Protein AF-A0A914ZCA1-F1 (afdb_monomer)

Radius of gyration: 17.58 Å; Cα contacts (8 Å, |Δi|>4): 250; chains: 1; bounding box: 41×38×50 Å

Secondary structure (DSSP, 8-state):
--HHHHHHHHHHHHHHT--EEEE-SSPTTSTTS-HHHHHHHHHHHHHTTTTEEEEEE-SS-S-EEEEEEETTSTT-EEEEEEEEPPPSS-TTT---EEEEEEE--SSTT----EEEEEEEE--HHHHHHHT----EEEEEGGG-

Structure (mmCIF, N/CA/C/O backbone):
data_AF-A0A914ZCA1-F1
#
_entry.id   AF-A0A914ZCA1-F1
#
loop_
_atom_site.group_PDB
_atom_site.id
_atom_site.type_symbol
_atom_site.label_atom_id
_atom_site.label_alt_id
_atom_site.label_comp_id
_atom_site.label_asym_id
_atom_site.label_entity_id
_atom_site.label_seq_id
_atom_site.pdbx_PDB_ins_code
_atom_site.Cartn_x
_atom_site.Cartn_y
_atom_site.Cartn_z
_atom_site.occupancy
_atom_site.B_iso_or_equiv
_atom_site.auth_seq_id
_atom_site.auth_comp_id
_atom_site.auth_asym_id
_atom_site.auth_atom_id
_atom_site.pdbx_PDB_model_num
ATOM 1 N N . MET A 1 1 ? -14.929 7.131 -4.499 1.00 56.94 1 MET A N 1
ATOM 2 C CA . MET A 1 1 ? -15.123 6.555 -3.153 1.00 56.94 1 MET A CA 1
ATOM 3 C C . MET A 1 1 ? -15.330 7.698 -2.174 1.00 56.94 1 MET A C 1
ATOM 5 O O . MET A 1 1 ? -14.508 8.604 -2.165 1.00 56.94 1 MET A O 1
ATOM 9 N N . THR A 1 2 ? -16.429 7.723 -1.420 1.00 86.75 2 THR A N 1
ATOM 10 C CA . THR A 1 2 ? -16.622 8.724 -0.356 1.00 86.75 2 THR A CA 1
ATOM 11 C C . THR A 1 2 ? -16.046 8.184 0.955 1.00 86.75 2 THR A C 1
ATOM 13 O O . THR A 1 2 ? -16.101 6.979 1.198 1.00 86.75 2 THR A O 1
ATOM 16 N N . LEU A 1 3 ? -15.494 9.055 1.808 1.00 93.69 3 LEU A N 1
ATOM 17 C CA . LEU A 1 3 ? -14.976 8.640 3.123 1.00 93.69 3 LEU A CA 1
ATOM 18 C C . LEU A 1 3 ? -16.078 8.092 4.043 1.00 93.69 3 LEU A C 1
ATOM 20 O O . LEU A 1 3 ? -15.795 7.248 4.882 1.00 93.69 3 LEU A O 1
ATOM 24 N N . ASP A 1 4 ? -17.331 8.515 3.848 1.00 96.56 4 ASP A N 1
ATOM 25 C CA . ASP A 1 4 ? -18.490 7.968 4.566 1.00 96.56 4 ASP A CA 1
ATOM 26 C C . ASP A 1 4 ? -18.705 6.477 4.269 1.00 96.56 4 ASP A C 1
ATOM 28 O O . ASP A 1 4 ? -18.905 5.684 5.186 1.00 96.56 4 ASP A O 1
ATOM 32 N N . TRP A 1 5 ? -18.607 6.076 2.996 1.00 97.19 5 TRP A N 1
ATOM 33 C CA . TRP A 1 5 ? -18.695 4.664 2.631 1.00 97.19 5 TRP A CA 1
ATOM 34 C C . TRP A 1 5 ? -17.538 3.867 3.240 1.00 97.19 5 TRP A C 1
ATOM 36 O O . TRP A 1 5 ? -17.778 2.856 3.891 1.00 97.19 5 TRP A O 1
ATOM 46 N N . LEU A 1 6 ? -16.300 4.361 3.116 1.00 97.88 6 LEU A N 1
ATOM 47 C CA . LEU A 1 6 ? -15.130 3.682 3.682 1.00 97.88 6 LEU A CA 1
ATOM 48 C C . LEU A 1 6 ? -15.257 3.515 5.204 1.00 97.88 6 LEU A C 1
ATOM 50 O O . LEU A 1 6 ? -14.954 2.452 5.734 1.00 97.88 6 LEU A O 1
ATOM 54 N N . ALA A 1 7 ? -15.748 4.536 5.909 1.00 98.25 7 ALA A N 1
ATOM 55 C CA . ALA A 1 7 ? -15.975 4.461 7.347 1.00 98.25 7 ALA A CA 1
ATOM 56 C C . ALA A 1 7 ? -16.999 3.383 7.727 1.00 98.25 7 ALA A C 1
ATOM 58 O O . ALA A 1 7 ? -16.812 2.699 8.733 1.00 98.25 7 ALA A O 1
ATOM 59 N N . LYS A 1 8 ? -18.057 3.211 6.926 1.00 98.44 8 LYS A N 1
ATOM 60 C CA . LYS A 1 8 ? -19.064 2.160 7.133 1.00 98.44 8 LYS A CA 1
ATOM 61 C C . LYS A 1 8 ? -18.475 0.768 6.924 1.00 98.44 8 LYS A C 1
ATOM 63 O O . LYS A 1 8 ? -18.637 -0.074 7.798 1.00 98.44 8 LYS A O 1
ATOM 68 N N . GLU A 1 9 ? -17.726 0.557 5.844 1.00 98.56 9 GLU A N 1
ATOM 69 C CA . GLU A 1 9 ? -17.072 -0.733 5.582 1.00 98.56 9 GLU A CA 1
ATOM 70 C C . GLU A 1 9 ? -16.057 -1.098 6.672 1.00 98.56 9 GLU A C 1
ATOM 72 O O . GLU A 1 9 ? -16.044 -2.227 7.162 1.00 98.56 9 GLU A O 1
ATOM 77 N N . LEU A 1 10 ? -15.233 -0.137 7.108 1.00 98.56 10 LEU A N 1
ATOM 78 C CA . LEU A 1 10 ? -14.266 -0.351 8.189 1.00 98.56 10 LEU A CA 1
ATOM 79 C C . LEU A 1 10 ? -14.957 -0.672 9.516 1.00 98.56 10 LEU A C 1
ATOM 81 O O . LEU A 1 10 ? -14.503 -1.542 10.258 1.00 98.56 10 LEU A O 1
ATOM 85 N N . TYR A 1 11 ? -16.069 -0.002 9.807 1.00 98.62 11 TYR A N 1
ATOM 86 C CA . TYR A 1 11 ? -16.857 -0.262 11.005 1.00 98.62 11 TYR A CA 1
ATOM 87 C C . TYR A 1 11 ? -17.525 -1.642 10.984 1.00 98.62 11 TYR A C 1
ATOM 89 O O . TYR A 1 11 ? -17.512 -2.354 11.991 1.00 98.62 11 TYR A O 1
ATOM 97 N N . ASP A 1 12 ? -18.075 -2.051 9.843 1.00 98.75 12 ASP A N 1
ATOM 98 C CA . ASP A 1 12 ? -18.671 -3.377 9.690 1.00 98.75 12 ASP A CA 1
ATOM 99 C C . ASP A 1 12 ? -17.608 -4.484 9.738 1.00 98.75 12 ASP A C 1
ATOM 101 O O . ASP A 1 12 ? -17.847 -5.530 10.345 1.00 98.75 12 ASP A O 1
ATOM 105 N N . SER A 1 13 ? -16.418 -4.230 9.187 1.00 98.69 13 SER A N 1
ATOM 106 C CA . SER A 1 13 ? -15.257 -5.128 9.280 1.00 98.69 13 SER A CA 1
ATOM 107 C C . SER A 1 13 ? -14.780 -5.277 10.730 1.00 98.69 13 SER A C 1
ATOM 109 O O . SER A 1 13 ? -14.593 -6.394 11.212 1.00 98.69 13 SER A O 1
ATOM 111 N N . GLU A 1 14 ? -14.668 -4.165 11.471 1.00 98.69 14 GLU A N 1
ATOM 112 C CA . GLU A 1 14 ? -14.311 -4.151 12.900 1.00 98.69 14 GLU A CA 1
ATOM 113 C C . GLU A 1 14 ? -15.278 -5.018 13.722 1.00 98.69 14 GLU A C 1
ATOM 115 O O . GLU A 1 14 ? -14.843 -5.844 14.525 1.00 98.69 14 GLU A O 1
ATOM 120 N N . LYS A 1 15 ? -16.590 -4.907 13.475 1.00 98.56 15 LYS A N 1
ATOM 121 C CA . LYS A 1 15 ? -17.612 -5.729 14.150 1.00 98.56 15 LYS A CA 1
ATOM 122 C C . LYS A 1 15 ? -17.484 -7.223 13.880 1.00 98.56 15 LYS A C 1
ATOM 124 O O . LYS A 1 15 ? -17.850 -8.026 14.736 1.00 98.56 15 LYS A O 1
ATOM 129 N N . LYS A 1 16 ? -17.020 -7.592 12.689 1.00 98.38 16 LYS A N 1
ATOM 130 C CA . LYS A 1 16 ? -16.823 -8.988 12.280 1.00 98.38 16 LYS A CA 1
ATOM 131 C C . LYS A 1 16 ? -15.447 -9.528 12.677 1.00 98.38 16 LYS A C 1
ATOM 133 O O . LYS A 1 16 ? -15.209 -10.722 12.521 1.00 98.38 16 LYS A O 1
ATOM 138 N N . GLY A 1 17 ? -14.555 -8.678 13.194 1.00 97.38 17 GLY A N 1
ATOM 139 C CA . GLY A 1 17 ? -13.163 -9.038 13.466 1.00 97.38 17 GLY A CA 1
ATOM 140 C C . GLY A 1 17 ? -12.336 -9.259 12.195 1.00 97.38 17 GLY A C 1
ATOM 141 O O . GLY A 1 17 ? -11.328 -9.963 12.237 1.00 97.38 17 GLY A O 1
ATOM 142 N N . GLU A 1 18 ? -12.769 -8.692 11.068 1.00 98.06 18 GLU A N 1
ATOM 143 C CA . GLU A 1 18 ? -12.076 -8.777 9.783 1.00 98.06 18 GLU A CA 1
ATOM 144 C C . GLU A 1 18 ? -10.855 -7.845 9.755 1.00 98.06 18 GLU A C 1
ATOM 146 O O . GLU A 1 18 ? -10.778 -6.846 10.476 1.00 98.06 18 GLU A O 1
ATOM 151 N N . LYS A 1 19 ? -9.889 -8.177 8.896 1.00 98.31 19 LYS A N 1
ATOM 152 C CA . 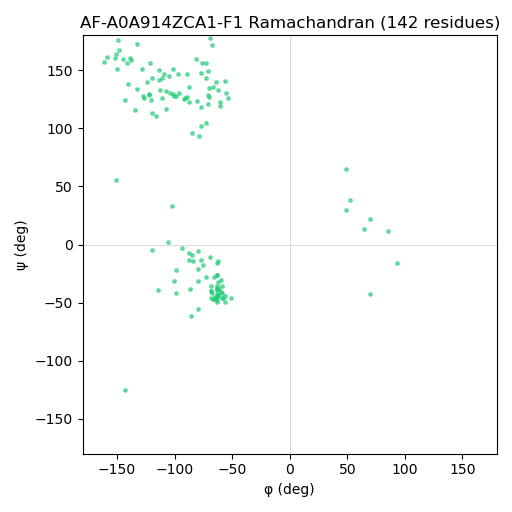LYS A 1 19 ? -8.751 -7.313 8.571 1.00 98.31 19 LYS A CA 1
ATOM 153 C C . LYS A 1 19 ? -8.946 -6.707 7.192 1.00 98.31 19 LYS A C 1
ATOM 155 O O . LYS A 1 19 ? -9.486 -7.358 6.301 1.00 98.31 19 LYS A O 1
ATOM 160 N N . VAL A 1 20 ? -8.495 -5.468 7.021 1.00 98.50 20 VAL A N 1
ATOM 161 C CA . VAL A 1 20 ? -8.721 -4.690 5.801 1.00 98.50 20 VAL A CA 1
ATOM 162 C C . VAL A 1 20 ? -7.400 -4.247 5.187 1.00 98.50 20 VAL A C 1
ATOM 164 O O . VAL A 1 20 ? -6.571 -3.615 5.842 1.00 98.50 20 VAL A O 1
ATOM 167 N N . HIS A 1 21 ? -7.242 -4.521 3.894 1.00 98.38 21 HIS A N 1
ATOM 168 C CA . HIS A 1 21 ? -6.258 -3.858 3.044 1.00 98.38 21 HIS A CA 1
ATOM 169 C C . HIS A 1 21 ? -6.922 -2.710 2.298 1.00 98.38 21 HIS A C 1
ATOM 171 O O . HIS A 1 21 ? -7.957 -2.901 1.661 1.00 98.38 21 HIS A O 1
ATOM 177 N N . ILE A 1 22 ? -6.312 -1.527 2.341 1.00 98.19 22 ILE A N 1
ATOM 178 C CA . ILE A 1 22 ? -6.746 -0.391 1.523 1.00 98.19 22 ILE A CA 1
ATOM 179 C C . ILE A 1 22 ? -5.823 -0.281 0.314 1.00 98.19 22 ILE A C 1
ATOM 181 O O . ILE A 1 22 ? -4.606 -0.212 0.465 1.00 98.19 22 ILE A O 1
ATOM 185 N N . ILE A 1 23 ? -6.405 -0.232 -0.882 1.00 97.88 23 ILE A N 1
ATOM 186 C CA . ILE A 1 23 ? -5.679 -0.022 -2.135 1.00 97.88 23 ILE A CA 1
ATOM 187 C C . ILE A 1 23 ? -6.232 1.241 -2.789 1.00 97.88 23 ILE A C 1
ATOM 189 O O . ILE A 1 23 ? -7.438 1.360 -3.009 1.00 97.88 23 ILE A O 1
ATOM 193 N N . SER A 1 24 ? -5.361 2.200 -3.085 1.00 95.50 24 SER A N 1
ATOM 194 C CA . SER A 1 24 ? -5.729 3.466 -3.724 1.00 95.50 24 SER A CA 1
ATOM 195 C C . SER A 1 24 ? -4.588 3.964 -4.610 1.00 95.50 24 SER A C 1
ATOM 197 O O . SER A 1 24 ? -3.485 3.440 -4.563 1.00 95.50 24 SER A O 1
ATOM 199 N N . HIS A 1 25 ? -4.834 4.957 -5.464 1.00 96.38 25 HIS A N 1
ATOM 200 C CA . HIS A 1 25 ? -3.801 5.464 -6.369 1.00 96.38 25 HIS A CA 1
ATOM 201 C C . HIS A 1 25 ? -2.925 6.531 -5.704 1.00 96.38 25 HIS A C 1
ATOM 203 O O . HIS A 1 25 ? -1.726 6.329 -5.547 1.00 96.38 25 HIS A O 1
ATOM 209 N N . ILE A 1 26 ? -3.528 7.653 -5.297 1.00 96.50 26 ILE A N 1
ATOM 210 C CA . ILE A 1 26 ? -2.823 8.805 -4.723 1.00 96.50 26 ILE A CA 1
ATOM 211 C C . ILE A 1 26 ? -2.692 8.604 -3.207 1.00 96.50 26 ILE A C 1
ATOM 213 O O . ILE A 1 26 ? -3.726 8.473 -2.541 1.00 96.50 26 ILE A O 1
ATOM 217 N N . PRO A 1 27 ? -1.474 8.603 -2.640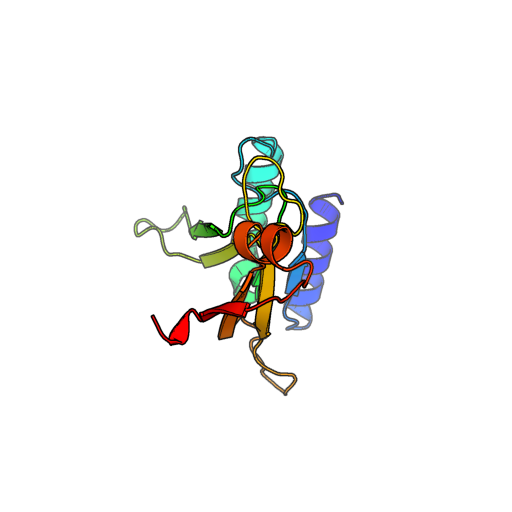 1.00 95.25 27 PRO A N 1
ATOM 218 C CA . PRO A 1 27 ? -1.297 8.487 -1.201 1.00 95.25 27 PRO A CA 1
ATOM 219 C C . PRO A 1 27 ? -1.758 9.760 -0.482 1.00 95.25 27 PRO A C 1
ATOM 221 O O . PRO A 1 27 ? -1.452 10.887 -0.889 1.00 95.25 27 PRO A O 1
ATOM 224 N N . SER A 1 28 ? -2.513 9.590 0.604 1.00 88.62 28 SER A N 1
ATOM 225 C CA . SER A 1 28 ? -2.837 10.684 1.527 1.00 88.62 28 SER A CA 1
ATOM 226 C C . SER A 1 28 ? -1.567 11.192 2.199 1.00 88.62 28 SER A C 1
ATOM 228 O O . SER A 1 28 ? -0.686 10.412 2.542 1.00 88.62 28 SER A O 1
ATOM 230 N N . GLY A 1 29 ? -1.463 12.508 2.356 1.00 86.94 29 GLY A N 1
ATOM 231 C CA . GLY A 1 29 ? -0.232 13.190 2.757 1.00 86.94 29 GLY A CA 1
ATOM 232 C C . GLY A 1 29 ? 0.613 13.685 1.581 1.00 86.94 29 GLY A C 1
ATOM 233 O O . GLY A 1 29 ? 1.443 14.567 1.780 1.00 86.94 29 GLY A O 1
ATOM 234 N N . SER A 1 30 ? 0.370 13.207 0.352 1.00 91.06 30 SER A N 1
ATOM 235 C CA . SER A 1 30 ? 1.005 13.790 -0.836 1.00 91.06 30 SER A CA 1
ATOM 236 C C . SER A 1 30 ? 0.418 15.159 -1.186 1.00 91.06 30 SER A C 1
ATOM 238 O O . SER A 1 30 ? -0.742 15.461 -0.892 1.00 91.06 30 SER A O 1
ATOM 240 N N . SER A 1 31 ? 1.201 15.974 -1.897 1.00 90.44 31 SER A N 1
ATOM 241 C CA . SER A 1 31 ? 0.770 17.276 -2.426 1.00 90.44 31 SER A CA 1
ATOM 242 C C . SER A 1 31 ? -0.371 17.183 -3.449 1.00 90.44 31 SER A C 1
ATOM 244 O O . SER A 1 31 ? -1.032 18.184 -3.721 1.00 90.44 31 SER A O 1
ATOM 246 N N . TYR A 1 32 ? -0.631 15.989 -3.989 1.00 90.12 32 TYR A N 1
ATOM 247 C CA . TYR A 1 32 ? -1.721 15.704 -4.924 1.00 90.12 32 TYR A CA 1
ATOM 248 C C . TYR A 1 32 ? -3.055 15.405 -4.227 1.00 90.12 32 TYR A C 1
ATOM 250 O O . TYR A 1 32 ? -4.094 15.319 -4.884 1.00 90.12 32 TYR A O 1
ATOM 258 N N . CYS A 1 33 ? -3.051 15.246 -2.902 1.00 92.19 33 CYS A N 1
ATOM 259 C CA . CYS A 1 33 ? -4.253 15.024 -2.114 1.00 92.19 33 CYS A CA 1
ATOM 260 C C . CYS A 1 33 ? -4.718 16.335 -1.472 1.00 92.19 33 CYS A C 1
ATOM 262 O O . CYS A 1 33 ? -3.962 17.016 -0.779 1.00 92.19 33 CYS A O 1
ATOM 264 N N . ILE A 1 34 ? -5.990 16.695 -1.667 1.00 94.31 34 ILE A N 1
ATOM 265 C CA . ILE A 1 34 ? -6.543 17.892 -1.028 1.00 94.31 34 ILE A CA 1
ATOM 266 C C . ILE A 1 34 ? -6.491 17.740 0.497 1.00 94.31 34 ILE A C 1
ATOM 268 O O . ILE A 1 34 ? -6.909 16.717 1.045 1.00 94.31 34 ILE A O 1
ATOM 272 N N . LYS A 1 35 ? -6.020 18.782 1.194 1.00 93.31 35 LYS A N 1
ATOM 273 C CA . LYS A 1 35 ? -5.766 18.734 2.644 1.00 93.31 35 LYS A CA 1
ATOM 274 C C . LYS A 1 35 ? -6.966 18.216 3.439 1.00 93.31 35 LYS A C 1
ATOM 276 O O . LYS A 1 35 ? -6.811 17.332 4.269 1.00 93.31 35 LYS A O 1
ATOM 281 N N . ALA A 1 36 ? -8.167 18.710 3.135 1.00 94.44 36 ALA A N 1
ATOM 282 C CA . ALA A 1 36 ? -9.383 18.290 3.824 1.00 94.44 36 ALA A CA 1
ATOM 283 C C . ALA A 1 36 ? -9.643 16.779 3.694 1.00 94.44 36 ALA A C 1
ATOM 285 O O . ALA A 1 36 ? -10.025 16.140 4.670 1.00 94.44 36 ALA A O 1
ATOM 286 N N . PHE A 1 37 ? -9.415 16.188 2.518 1.00 94.88 37 PHE A N 1
ATOM 287 C CA . PHE A 1 37 ? -9.550 14.742 2.347 1.00 94.88 37 PHE A CA 1
ATOM 288 C C . PHE A 1 37 ? -8.456 14.003 3.116 1.00 94.88 37 PHE A C 1
ATOM 290 O O . PHE A 1 37 ? -8.759 13.057 3.837 1.00 94.88 37 PHE A O 1
ATOM 297 N N . SER A 1 38 ? -7.208 14.465 2.997 1.00 95.25 38 SER A N 1
ATOM 298 C CA . SER A 1 38 ? -6.059 13.865 3.674 1.00 95.25 38 SER A CA 1
ATOM 299 C C . SER A 1 38 ? -6.232 13.839 5.194 1.00 95.25 38 SER A C 1
ATOM 301 O O . SER A 1 38 ? -6.032 12.793 5.801 1.00 95.25 38 SER A O 1
ATOM 303 N N . ASP A 1 39 ? -6.669 14.945 5.802 1.00 94.69 39 ASP A N 1
ATOM 304 C CA . ASP A 1 39 ? -6.896 15.040 7.248 1.00 94.69 39 ASP A CA 1
ATOM 305 C C . ASP A 1 39 ? -7.998 14.065 7.703 1.00 94.69 39 ASP A C 1
ATOM 307 O O . ASP A 1 39 ? -7.838 13.348 8.690 1.00 94.69 39 ASP A O 1
ATOM 311 N N . ASN A 1 40 ? -9.119 13.999 6.975 1.00 95.25 40 ASN A N 1
ATOM 312 C CA . ASN A 1 40 ? -10.224 13.102 7.329 1.00 95.25 40 ASN A CA 1
ATOM 313 C C . ASN A 1 40 ? -9.850 11.626 7.138 1.00 95.25 40 ASN A C 1
ATOM 315 O O . ASN A 1 40 ? -10.187 10.796 7.981 1.00 95.25 40 ASN A O 1
ATOM 319 N N . TYR A 1 41 ? -9.130 11.295 6.063 1.00 96.62 41 TYR A N 1
ATOM 320 C CA . TYR A 1 41 ? -8.615 9.947 5.841 1.00 96.62 41 TYR A CA 1
ATOM 321 C C . TYR A 1 41 ? -7.617 9.546 6.938 1.00 96.62 41 TYR A C 1
ATOM 323 O O . TYR A 1 41 ? -7.720 8.452 7.480 1.00 96.62 41 TYR A O 1
ATOM 331 N N . TYR A 1 42 ? -6.717 10.448 7.339 1.00 95.88 42 TYR A N 1
ATOM 332 C CA . TYR A 1 42 ? -5.756 10.220 8.422 1.00 95.88 42 TYR A CA 1
ATOM 333 C C . TYR A 1 42 ? -6.444 9.903 9.758 1.00 95.88 42 TYR A C 1
ATOM 335 O O . TYR A 1 42 ? -6.097 8.930 10.427 1.00 95.88 42 TYR A O 1
ATOM 343 N N . GLN A 1 43 ? -7.472 10.675 10.126 1.00 95.25 43 GLN A N 1
ATOM 344 C CA . GLN A 1 43 ? -8.267 10.405 11.330 1.00 95.25 43 GLN A CA 1
ATOM 345 C C . GLN A 1 43 ? -9.009 9.066 11.245 1.00 95.25 43 GLN A C 1
ATOM 347 O O . GLN A 1 43 ? -9.099 8.345 12.239 1.00 95.25 43 GLN A O 1
ATOM 352 N N . LEU A 1 44 ? -9.526 8.722 10.062 1.00 96.31 44 LEU A N 1
ATOM 353 C CA . LEU A 1 44 ? -10.230 7.464 9.835 1.00 96.31 44 LEU A CA 1
ATOM 354 C C . LEU A 1 44 ? -9.293 6.259 9.979 1.00 96.31 44 LEU A C 1
ATOM 356 O O . LEU A 1 44 ? -9.626 5.317 10.694 1.00 96.31 44 LEU A O 1
ATOM 360 N N . VAL A 1 45 ? -8.113 6.320 9.357 1.00 97.06 45 VAL A N 1
ATOM 361 C CA . VAL A 1 45 ? -7.070 5.292 9.475 1.00 97.06 45 VAL A CA 1
ATOM 362 C C . VAL A 1 45 ? -6.690 5.084 10.939 1.00 97.06 45 VAL A C 1
ATOM 364 O O . VAL A 1 45 ? -6.759 3.963 11.430 1.00 97.06 45 VAL A O 1
ATOM 367 N N . ASN A 1 46 ? -6.406 6.165 11.669 1.00 96.00 46 ASN A N 1
ATOM 368 C CA . ASN A 1 46 ? -6.063 6.082 13.090 1.00 96.00 46 ASN A CA 1
ATOM 369 C C . ASN A 1 46 ? -7.203 5.534 13.963 1.00 96.00 46 ASN A C 1
ATOM 371 O O . ASN A 1 46 ? -6.950 4.799 14.914 1.00 96.00 46 ASN A O 1
ATOM 375 N N . ARG A 1 47 ? -8.471 5.849 13.659 1.00 96.56 47 ARG A N 1
ATOM 376 C CA . ARG A 1 47 ? -9.617 5.271 14.386 1.00 96.56 47 ARG A CA 1
ATOM 377 C C . ARG A 1 47 ? -9.689 3.756 14.204 1.00 96.56 47 ARG A C 1
ATOM 379 O O . ARG A 1 47 ? -10.079 3.064 15.142 1.00 96.56 47 ARG A O 1
ATOM 386 N N . PHE A 1 48 ? -9.364 3.254 13.021 1.00 97.88 48 PHE A N 1
ATOM 387 C CA . PHE A 1 48 ? -9.480 1.841 12.670 1.00 97.88 48 PHE A CA 1
ATOM 388 C C . PHE A 1 48 ? -8.131 1.118 12.697 1.00 97.88 48 PHE A C 1
ATOM 390 O O . PHE A 1 48 ? -7.928 0.168 11.939 1.00 97.88 48 PHE A O 1
ATOM 397 N N . GLU A 1 49 ? -7.231 1.524 13.604 1.00 97.06 49 GLU A N 1
ATOM 398 C CA . GLU A 1 49 ? -5.845 1.057 13.562 1.00 97.06 49 GLU A CA 1
ATOM 399 C C . GLU A 1 49 ? -5.660 -0.451 13.758 1.00 97.06 49 GLU A C 1
ATOM 401 O O . GLU A 1 49 ? -4.736 -1.065 13.235 1.00 97.06 49 GLU A O 1
ATOM 406 N N . ASN A 1 50 ? -6.604 -1.076 14.460 1.00 97.38 50 ASN A N 1
ATOM 407 C CA . ASN A 1 50 ? -6.610 -2.517 14.687 1.00 97.38 50 ASN A CA 1
ATOM 408 C C . ASN A 1 50 ? -7.310 -3.307 13.569 1.00 97.38 50 ASN A C 1
ATOM 410 O O . ASN A 1 50 ? -7.196 -4.534 13.528 1.00 97.38 50 ASN A O 1
ATOM 414 N N . THR A 1 51 ? -8.048 -2.634 12.687 1.00 98.56 51 THR A N 1
ATOM 415 C CA . THR A 1 51 ? -8.835 -3.249 11.607 1.00 98.56 51 THR A CA 1
ATOM 416 C C . THR A 1 51 ? -8.080 -3.185 10.284 1.00 98.56 51 THR A C 1
ATOM 418 O O . THR A 1 51 ? -8.047 -4.164 9.542 1.00 98.56 51 THR A O 1
ATOM 421 N N . ILE A 1 52 ? -7.426 -2.060 9.991 1.00 98.56 52 ILE A N 1
ATOM 422 C CA . ILE A 1 52 ? -6.607 -1.897 8.786 1.00 98.56 52 ILE A CA 1
ATOM 423 C C . ILE A 1 52 ? -5.273 -2.618 9.001 1.00 98.56 52 ILE A C 1
ATOM 425 O O . ILE A 1 52 ? -4.514 -2.264 9.893 1.00 98.56 52 ILE A O 1
ATOM 429 N N . SER A 1 53 ? -4.955 -3.623 8.190 1.00 97.81 53 SER A N 1
ATOM 430 C CA . SER A 1 53 ? -3.698 -4.376 8.319 1.00 97.81 53 SER A CA 1
ATOM 431 C C . SER A 1 53 ? -2.608 -3.919 7.348 1.00 97.81 53 SER A C 1
ATOM 433 O O . SER A 1 53 ? -1.428 -4.132 7.623 1.00 97.81 53 SER A O 1
ATOM 435 N N . ALA A 1 54 ? -2.972 -3.274 6.236 1.00 96.88 54 ALA A N 1
ATOM 436 C CA . ALA A 1 54 ? -2.025 -2.684 5.290 1.00 96.88 54 ALA A CA 1
ATOM 437 C C . ALA A 1 54 ? -2.689 -1.633 4.388 1.00 96.88 54 ALA A C 1
ATOM 439 O O . ALA A 1 54 ? -3.903 -1.657 4.162 1.00 96.88 54 ALA A O 1
ATOM 440 N N . GLN A 1 55 ? -1.877 -0.727 3.843 1.00 98.06 55 GLN A N 1
ATOM 441 C CA . GLN A 1 55 ? -2.305 0.252 2.845 1.00 98.06 55 GLN A CA 1
ATOM 442 C C . GLN A 1 55 ? -1.306 0.287 1.683 1.00 98.06 55 GLN A C 1
ATOM 444 O O . GLN A 1 55 ? -0.099 0.354 1.920 1.00 98.06 55 GLN A O 1
ATOM 449 N N . PHE A 1 56 ? -1.813 0.276 0.450 1.00 98.38 56 PHE A N 1
ATOM 450 C CA . PHE A 1 56 ? -1.020 0.216 -0.777 1.00 98.38 56 PHE A CA 1
ATOM 451 C C . PHE A 1 56 ? -1.416 1.335 -1.738 1.00 98.38 56 PHE A C 1
ATOM 453 O O . PHE A 1 56 ? -2.593 1.503 -2.075 1.00 98.38 56 PHE A O 1
ATOM 460 N N . PHE A 1 57 ? -0.413 2.081 -2.187 1.00 98.06 57 PHE A N 1
ATOM 461 C CA . PHE A 1 57 ? -0.544 3.237 -3.059 1.00 98.06 57 PHE A CA 1
ATOM 462 C C . PHE A 1 57 ? 0.443 3.185 -4.229 1.00 98.06 57 PHE A C 1
ATOM 464 O O . PHE A 1 57 ? 1.325 2.328 -4.293 1.00 98.06 57 PHE A O 1
ATOM 471 N N . GLY A 1 58 ? 0.288 4.126 -5.160 1.00 96.69 58 GLY A N 1
ATOM 472 C CA . GLY A 1 58 ? 1.235 4.377 -6.242 1.00 96.69 58 GLY A CA 1
ATOM 473 C C . GLY A 1 58 ? 1.320 5.874 -6.516 1.00 96.69 58 GLY A C 1
ATOM 474 O O . GLY A 1 58 ? 1.533 6.662 -5.599 1.00 96.69 58 GLY A O 1
ATOM 475 N N . HIS A 1 59 ? 1.099 6.268 -7.773 1.00 97.25 59 HIS A N 1
ATOM 476 C CA . HIS A 1 59 ? 1.053 7.659 -8.251 1.00 97.25 59 HIS A CA 1
ATOM 477 C C . HIS A 1 59 ? 2.391 8.411 -8.250 1.00 97.25 59 HIS A C 1
ATOM 479 O O . HIS A 1 59 ? 2.682 9.095 -9.225 1.00 97.25 59 HIS A O 1
ATOM 485 N N . THR A 1 60 ? 3.215 8.277 -7.212 1.00 95.81 60 THR A N 1
ATOM 486 C CA . THR A 1 60 ? 4.468 9.042 -7.095 1.00 95.81 60 THR A CA 1
ATOM 487 C C . THR A 1 60 ? 5.574 8.520 -8.007 1.00 95.81 60 THR A C 1
ATOM 489 O O . THR A 1 60 ? 6.508 9.261 -8.292 1.00 95.81 60 THR A O 1
ATOM 492 N N . HIS A 1 61 ? 5.429 7.283 -8.504 1.00 96.94 61 HIS A N 1
ATOM 493 C CA . HIS A 1 61 ? 6.405 6.566 -9.339 1.00 96.94 61 HIS A CA 1
ATOM 494 C C . HIS A 1 61 ? 7.728 6.266 -8.618 1.00 96.94 61 HIS A C 1
ATOM 496 O O . HIS A 1 61 ? 8.704 5.863 -9.246 1.00 96.94 61 HIS A O 1
ATOM 502 N N . VAL A 1 62 ? 7.751 6.423 -7.296 1.00 94.69 62 VAL A N 1
ATOM 503 C CA . VAL A 1 62 ? 8.926 6.231 -6.449 1.00 94.69 62 VAL A CA 1
ATOM 504 C C . VAL A 1 62 ? 8.624 5.135 -5.435 1.00 94.69 62 VAL A C 1
ATOM 506 O O . VAL A 1 62 ? 7.496 5.015 -4.961 1.00 94.69 62 VAL A O 1
ATOM 509 N N . ASP A 1 63 ? 9.634 4.324 -5.123 1.00 95.81 63 ASP A N 1
ATOM 510 C CA . ASP A 1 63 ? 9.563 3.356 -4.032 1.00 95.81 63 ASP A CA 1
ATOM 511 C C . ASP A 1 63 ? 9.731 4.092 -2.693 1.00 95.81 63 ASP A C 1
ATOM 513 O O . ASP A 1 63 ? 10.829 4.520 -2.332 1.00 95.81 63 ASP A O 1
ATOM 517 N N . GLU A 1 64 ? 8.621 4.314 -1.993 1.00 95.31 64 GLU A N 1
ATOM 518 C CA . GLU A 1 64 ? 8.585 5.053 -0.731 1.00 95.31 64 GLU A CA 1
ATOM 519 C C . GLU A 1 64 ? 7.467 4.542 0.189 1.00 95.31 64 GLU A C 1
ATOM 521 O O . GLU A 1 64 ? 6.667 3.668 -0.153 1.00 95.31 64 GLU A O 1
ATOM 526 N N . PHE A 1 65 ? 7.398 5.082 1.401 1.00 95.69 65 PHE A N 1
ATOM 527 C CA . PHE A 1 65 ? 6.328 4.765 2.336 1.00 95.69 65 PHE A CA 1
ATOM 528 C C . PHE A 1 65 ? 6.045 5.944 3.258 1.00 95.69 65 PHE A C 1
ATOM 530 O O . PHE A 1 65 ? 6.942 6.716 3.597 1.00 95.69 65 PHE A O 1
ATOM 537 N N . TYR A 1 66 ? 4.799 6.052 3.714 1.00 95.50 66 TYR A N 1
ATOM 538 C CA . TYR A 1 66 ? 4.378 7.048 4.699 1.00 95.50 66 TYR A CA 1
ATOM 539 C C . TYR A 1 66 ? 4.029 6.376 6.025 1.00 95.50 66 TYR A C 1
ATOM 541 O O . TYR A 1 66 ? 3.459 5.283 6.052 1.00 95.50 66 TYR A O 1
ATOM 549 N N . ILE A 1 67 ? 4.359 7.044 7.130 1.00 94.56 67 ILE A N 1
ATOM 550 C CA . ILE A 1 67 ? 4.041 6.592 8.486 1.00 94.56 67 ILE A CA 1
ATOM 551 C C . ILE A 1 67 ? 2.924 7.471 9.051 1.00 94.56 67 ILE A C 1
ATOM 553 O O . ILE A 1 67 ? 2.989 8.697 8.971 1.00 94.56 67 ILE A O 1
ATOM 557 N N . TYR A 1 68 ? 1.910 6.830 9.625 1.00 95.19 68 TYR A N 1
ATOM 558 C CA . TYR A 1 68 ? 0.815 7.471 10.350 1.00 95.19 68 TYR A CA 1
ATOM 559 C C . TYR A 1 68 ? 1.113 7.426 11.840 1.00 95.19 68 TYR A C 1
ATOM 561 O O . TYR A 1 68 ? 1.699 6.455 12.324 1.00 95.19 68 TYR A O 1
ATOM 569 N N . PHE A 1 69 ? 0.684 8.456 12.561 1.00 95.06 69 PHE A N 1
ATOM 570 C CA . PHE A 1 69 ? 0.913 8.595 13.990 1.00 95.06 69 PHE A CA 1
ATOM 571 C C . PHE A 1 69 ? -0.388 8.878 14.743 1.00 95.06 69 PHE A C 1
ATOM 573 O O . PHE A 1 69 ? -1.323 9.495 14.230 1.00 95.06 69 PHE A O 1
ATOM 580 N N . ASP A 1 70 ? -0.433 8.444 15.997 1.00 92.06 70 ASP A N 1
ATOM 581 C CA . ASP A 1 70 ? -1.463 8.842 16.948 1.00 92.06 70 ASP A CA 1
ATOM 582 C C . ASP A 1 70 ? -1.140 10.240 17.492 1.00 92.06 70 ASP A C 1
ATOM 584 O O . ASP A 1 70 ? -0.406 10.396 18.469 1.00 92.06 70 ASP A O 1
ATOM 588 N N . ASP A 1 71 ? -1.699 11.264 16.848 1.00 77.12 71 ASP A N 1
ATOM 589 C CA . ASP A 1 71 ? -1.462 12.672 17.196 1.00 77.12 71 ASP A CA 1
ATOM 590 C C . ASP A 1 71 ? -2.080 13.083 18.544 1.00 77.12 71 ASP A C 1
ATOM 592 O O . ASP A 1 71 ? -1.804 14.172 19.049 1.00 77.12 71 ASP A O 1
ATOM 596 N N . LYS A 1 72 ? -2.932 12.239 19.146 1.00 79.81 72 LYS A N 1
ATOM 597 C CA . LYS A 1 72 ? -3.475 12.476 20.495 1.00 79.81 72 LYS A CA 1
ATOM 598 C C . LYS A 1 72 ? -2.521 11.993 21.581 1.00 79.81 72 LYS A C 1
ATOM 600 O O . LYS A 1 72 ? -2.701 12.336 22.750 1.00 79.81 72 LYS A O 1
ATOM 605 N N . ASN A 1 73 ? -1.520 11.198 21.210 1.00 75.69 73 ASN A N 1
ATOM 606 C CA . ASN A 1 73 ? -0.509 10.698 22.116 1.00 75.69 73 ASN A CA 1
ATOM 607 C C . ASN A 1 73 ? 0.702 11.651 22.134 1.00 75.69 73 ASN A C 1
ATOM 609 O O . ASN A 1 73 ? 1.294 11.893 21.083 1.00 75.69 73 ASN A O 1
ATOM 613 N N . PRO A 1 74 ? 1.137 12.147 23.309 1.00 74.69 74 PRO A N 1
ATOM 614 C CA . PRO A 1 74 ? 2.285 13.055 23.414 1.00 74.69 74 PRO A CA 1
ATOM 615 C C . PRO A 1 74 ? 3.613 12.445 22.937 1.00 74.69 74 PRO A C 1
ATOM 617 O O . PRO A 1 74 ? 4.586 13.168 22.753 1.00 74.69 74 PRO A O 1
ATOM 620 N N . VAL A 1 75 ? 3.670 11.124 22.756 1.00 79.88 75 VAL A N 1
ATOM 621 C CA . VAL A 1 75 ? 4.860 10.390 22.307 1.00 79.88 75 VAL A CA 1
ATOM 622 C C . VAL A 1 75 ? 4.873 10.185 20.782 1.00 79.88 75 VAL A C 1
ATOM 624 O O . VAL A 1 75 ? 5.843 9.644 20.267 1.00 79.88 75 VAL A O 1
ATOM 627 N N . HIS A 1 76 ? 3.834 10.614 20.045 1.00 83.94 76 HIS A N 1
ATOM 628 C CA . HIS A 1 76 ? 3.694 10.393 18.595 1.00 83.94 76 HIS A CA 1
ATOM 629 C C . HIS A 1 76 ? 3.946 8.926 18.215 1.00 83.94 76 HIS A C 1
ATOM 631 O O . HIS A 1 76 ? 4.920 8.573 17.551 1.00 83.94 76 HIS A O 1
ATOM 637 N N . ARG A 1 77 ? 3.072 8.036 18.693 1.00 93.75 77 ARG A N 1
ATOM 638 C CA . ARG A 1 77 ? 3.187 6.593 18.447 1.00 93.75 77 ARG A CA 1
ATOM 639 C C . ARG A 1 77 ? 2.854 6.282 16.979 1.00 93.75 77 ARG A C 1
ATOM 641 O O . ARG A 1 77 ? 1.777 6.688 16.545 1.00 93.75 77 ARG A O 1
ATOM 648 N N . PRO A 1 78 ? 3.695 5.540 16.236 1.00 94.44 78 PRO A N 1
ATOM 649 C CA . PRO A 1 78 ? 3.348 5.097 14.890 1.00 94.44 78 PRO A CA 1
ATOM 650 C C . PRO A 1 78 ? 2.188 4.090 14.935 1.00 94.44 78 PRO A C 1
ATOM 652 O O . PRO A 1 78 ? 2.174 3.188 15.777 1.00 94.44 78 PRO A O 1
ATOM 655 N N . THR A 1 79 ? 1.219 4.250 14.038 1.00 95.44 79 THR A N 1
ATOM 656 C CA . THR A 1 79 ? -0.011 3.438 13.964 1.00 95.44 79 THR A CA 1
ATOM 657 C C . THR A 1 79 ? -0.076 2.616 12.681 1.00 95.44 79 THR A C 1
ATOM 659 O O . THR A 1 79 ? -0.456 1.450 12.722 1.00 95.44 79 THR A O 1
ATOM 662 N N . HIS A 1 80 ? 0.359 3.179 11.548 1.00 95.38 80 HIS A N 1
ATOM 663 C CA . HIS A 1 80 ? 0.375 2.486 10.258 1.00 95.38 80 HIS A CA 1
ATOM 664 C C . HIS A 1 80 ? 1.547 2.861 9.370 1.00 95.38 80 HIS A C 1
ATOM 666 O O . HIS A 1 80 ? 2.105 3.954 9.451 1.00 95.38 80 HIS A O 1
ATOM 672 N N . THR A 1 81 ? 1.805 1.967 8.420 1.00 94.94 81 THR A N 1
ATOM 673 C CA . THR A 1 81 ? 2.609 2.217 7.230 1.00 94.94 81 THR A CA 1
ATOM 674 C C . THR A 1 81 ? 1.715 2.156 5.992 1.00 94.94 81 THR A C 1
ATOM 676 O O . THR A 1 81 ? 0.912 1.234 5.840 1.00 94.94 81 THR A O 1
ATOM 679 N N . ALA A 1 82 ? 1.856 3.143 5.112 1.00 96.62 82 ALA A N 1
ATOM 680 C CA . ALA A 1 82 ? 1.305 3.140 3.766 1.00 96.62 82 ALA A CA 1
ATOM 681 C C . ALA A 1 82 ? 2.441 2.951 2.772 1.00 96.62 82 ALA A C 1
ATOM 683 O O . ALA A 1 82 ? 3.325 3.800 2.688 1.00 96.62 82 ALA A O 1
ATOM 684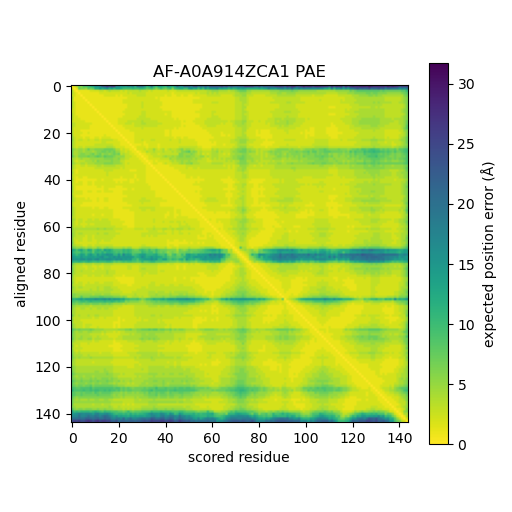 N N . PHE A 1 83 ? 2.417 1.845 2.038 1.00 97.50 83 PHE A N 1
ATOM 685 C CA . PHE A 1 83 ? 3.446 1.537 1.059 1.00 97.50 83 PHE A CA 1
ATOM 686 C C . PHE A 1 83 ? 3.099 2.167 -0.285 1.00 97.50 83 PHE A C 1
ATOM 688 O O . PHE A 1 83 ? 1.954 2.073 -0.730 1.00 97.50 83 PHE A O 1
ATOM 695 N N . VAL A 1 84 ? 4.081 2.782 -0.935 1.00 97.69 84 VAL A N 1
ATOM 696 C CA . VAL A 1 84 ? 3.945 3.374 -2.263 1.00 97.69 84 VAL A CA 1
ATOM 697 C C . VAL A 1 84 ? 4.863 2.608 -3.207 1.00 97.69 84 VAL A C 1
ATOM 699 O O . VAL A 1 84 ? 6.083 2.631 -3.068 1.00 97.69 84 VAL A O 1
ATOM 702 N N . ALA A 1 85 ? 4.266 1.851 -4.126 1.00 97.81 85 ALA A N 1
ATOM 703 C CA . ALA A 1 85 ? 5.027 1.035 -5.062 1.00 97.81 85 ALA A CA 1
ATOM 704 C C . ALA A 1 85 ? 5.626 1.895 -6.195 1.00 97.81 85 ALA A C 1
ATOM 706 O O . ALA A 1 85 ? 4.977 2.852 -6.641 1.00 97.81 85 ALA A O 1
ATOM 707 N N . PRO A 1 86 ? 6.814 1.525 -6.718 1.00 97.50 86 PRO A N 1
ATOM 708 C CA . PRO A 1 86 ? 7.387 2.179 -7.889 1.00 97.50 86 PRO A CA 1
ATOM 709 C C . PRO A 1 86 ? 6.551 1.896 -9.145 1.00 97.50 86 PRO A C 1
ATOM 711 O O . PRO A 1 86 ? 5.626 1.077 -9.141 1.00 97.50 86 PRO A O 1
ATOM 714 N N . SER A 1 87 ? 6.869 2.575 -10.247 1.00 97.81 87 SER A N 1
ATOM 715 C CA . SER A 1 87 ? 6.137 2.418 -11.502 1.00 97.81 87 SER A CA 1
ATOM 716 C C . SER A 1 87 ? 6.838 1.529 -12.525 1.00 97.81 87 SER A C 1
ATOM 718 O O . SER A 1 87 ? 8.057 1.528 -12.661 1.00 97.81 87 SER A O 1
ATOM 720 N N . LEU A 1 88 ? 6.030 0.877 -13.362 1.00 97.62 88 LEU A N 1
ATOM 721 C CA . LEU A 1 88 ? 6.511 0.242 -14.591 1.00 97.62 88 LEU A CA 1
ATOM 722 C C . LEU A 1 88 ? 6.879 1.255 -15.681 1.00 97.62 88 LEU A C 1
ATOM 724 O O . LEU A 1 88 ? 7.694 0.955 -16.547 1.00 97.62 88 LEU A O 1
ATOM 728 N N . THR A 1 89 ? 6.256 2.436 -15.687 1.00 97.12 89 THR A N 1
ATOM 729 C CA . THR A 1 89 ? 6.636 3.481 -16.642 1.00 97.12 89 THR A CA 1
ATOM 730 C C . THR A 1 89 ? 7.999 4.053 -16.283 1.00 97.12 89 THR A C 1
ATOM 732 O O . THR A 1 89 ? 8.356 4.143 -15.111 1.00 97.12 89 THR A O 1
ATOM 735 N N . THR A 1 90 ? 8.730 4.488 -17.303 1.00 96.31 90 THR A N 1
ATOM 736 C CA . THR A 1 90 ? 10.022 5.155 -17.145 1.00 96.31 90 THR A CA 1
AT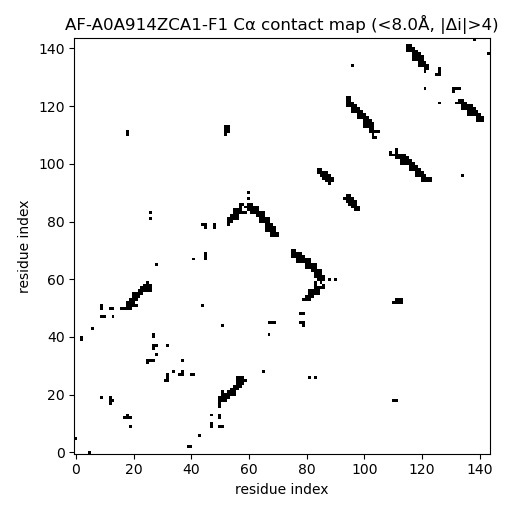OM 737 C C . THR A 1 90 ? 9.877 6.622 -16.759 1.00 96.31 90 THR A C 1
ATOM 739 O O . THR A 1 90 ? 10.878 7.294 -16.538 1.00 96.31 90 THR A O 1
ATOM 742 N N . TYR A 1 91 ? 8.646 7.145 -16.728 1.00 94.00 91 TYR A N 1
ATOM 743 C CA . TYR A 1 91 ? 8.400 8.560 -16.499 1.00 94.00 91 TYR A CA 1
ATOM 744 C C . TYR A 1 91 ? 8.720 8.972 -15.046 1.00 94.00 91 TYR A C 1
ATOM 746 O O . TYR A 1 91 ? 8.141 8.410 -14.119 1.00 94.00 91 TYR A O 1
ATOM 754 N N . SER A 1 92 ? 9.537 10.000 -14.801 1.00 88.25 92 SER A N 1
ATOM 755 C CA . SER A 1 92 ? 10.228 10.805 -15.825 1.00 88.25 92 SER A CA 1
ATOM 756 C C . SER A 1 92 ? 11.568 10.215 -16.265 1.00 88.25 92 SER A C 1
ATOM 758 O O . SER A 1 92 ? 11.868 10.280 -17.452 1.00 88.25 92 SER A O 1
ATOM 760 N N . GLU A 1 93 ? 12.352 9.646 -15.345 1.00 92.56 93 GLU A N 1
ATOM 761 C CA . GLU A 1 93 ? 13.695 9.103 -15.616 1.00 92.56 93 GLU A CA 1
ATOM 762 C C . GLU A 1 93 ? 14.031 7.950 -14.650 1.00 92.56 93 GLU A C 1
ATOM 764 O O . GLU A 1 93 ? 15.022 7.983 -13.922 1.00 92.56 93 GLU A O 1
ATOM 769 N N . ALA A 1 94 ? 13.171 6.933 -14.603 1.00 95.25 94 ALA A N 1
ATOM 770 C CA . ALA A 1 94 ? 13.352 5.756 -13.754 1.00 95.25 94 ALA A CA 1
ATOM 771 C C . ALA A 1 94 ? 13.394 4.464 -14.578 1.00 95.25 94 ALA A C 1
ATOM 773 O O . ALA A 1 94 ? 12.852 4.383 -15.684 1.00 95.25 94 ALA A O 1
ATOM 774 N N . ASN A 1 95 ? 14.027 3.430 -14.027 1.00 97.75 95 ASN A N 1
ATOM 775 C CA . ASN A 1 95 ? 13.895 2.088 -14.580 1.00 97.75 95 ASN A CA 1
ATOM 776 C C . ASN A 1 95 ? 12.499 1.528 -14.260 1.00 97.75 95 ASN A C 1
ATOM 778 O O . ASN A 1 95 ? 12.001 1.769 -13.159 1.00 97.75 95 ASN A O 1
ATOM 782 N N . PRO A 1 96 ? 11.877 0.755 -15.169 1.00 97.94 96 PRO A N 1
ATOM 783 C CA . PRO A 1 96 ? 10.651 0.028 -14.869 1.00 97.94 96 PRO A CA 1
ATOM 784 C C . PRO A 1 96 ? 10.843 -0.871 -13.654 1.00 97.94 96 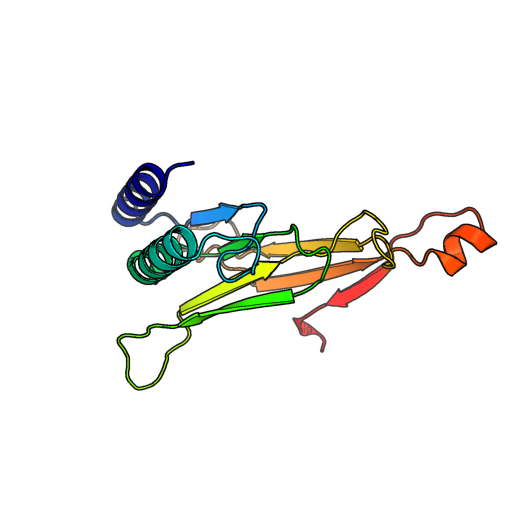PRO A C 1
ATOM 786 O O . PRO A 1 96 ? 11.786 -1.666 -13.622 1.00 97.94 96 PRO A O 1
ATOM 789 N N . ALA A 1 97 ? 9.928 -0.789 -12.695 1.00 98.12 97 ALA A N 1
ATOM 790 C CA . ALA A 1 97 ? 9.957 -1.626 -11.510 1.00 98.12 97 ALA A CA 1
ATOM 791 C C . ALA A 1 97 ? 8.557 -2.080 -11.082 1.00 98.12 97 ALA A C 1
ATOM 793 O O . ALA A 1 97 ? 7.542 -1.457 -11.399 1.00 98.12 97 ALA A O 1
ATOM 794 N N . TYR A 1 98 ? 8.512 -3.192 -10.356 1.00 97.62 98 TYR A N 1
ATOM 795 C CA . TYR A 1 98 ? 7.328 -3.677 -9.656 1.00 97.62 98 TYR A CA 1
ATOM 796 C C . TYR A 1 98 ? 7.724 -4.212 -8.282 1.00 97.62 98 TYR A C 1
ATOM 798 O O . TYR A 1 98 ? 8.882 -4.543 -8.037 1.00 97.62 98 TYR A O 1
ATOM 806 N N . LYS A 1 99 ? 6.744 -4.318 -7.386 1.00 97.38 99 LYS A N 1
ATOM 807 C CA . LYS A 1 99 ? 6.955 -4.780 -6.017 1.00 97.38 99 LYS A CA 1
ATOM 808 C C . LYS A 1 99 ? 6.057 -5.969 -5.700 1.00 97.38 99 LYS A C 1
ATOM 810 O O . LYS A 1 99 ? 4.893 -5.996 -6.103 1.00 97.38 99 LYS A O 1
ATOM 815 N N . ILE A 1 100 ? 6.604 -6.943 -4.985 1.00 97.81 100 ILE A N 1
ATOM 816 C CA . ILE A 1 100 ? 5.893 -8.100 -4.446 1.00 97.81 100 ILE A CA 1
ATOM 817 C C . ILE A 1 100 ? 5.852 -7.948 -2.929 1.00 97.81 100 ILE A C 1
ATOM 819 O O . ILE A 1 100 ? 6.888 -7.795 -2.288 1.00 97.81 100 ILE A O 1
ATOM 823 N N . TYR A 1 101 ? 4.652 -8.008 -2.356 1.00 97.44 101 TYR A N 1
ATOM 824 C CA . TYR A 1 101 ? 4.464 -8.056 -0.910 1.00 97.44 101 TYR A CA 1
ATOM 825 C C . TYR A 1 101 ? 4.169 -9.482 -0.479 1.00 97.44 101 TYR A C 1
ATOM 827 O O . TYR A 1 101 ? 3.249 -10.119 -0.997 1.00 97.44 101 TYR A O 1
ATOM 835 N N . THR A 1 102 ? 4.899 -9.953 0.523 1.00 97.44 102 THR A N 1
ATOM 836 C CA . THR A 1 102 ? 4.507 -11.155 1.249 1.00 97.44 102 THR A CA 1
ATOM 837 C C . THR A 1 102 ? 3.605 -10.735 2.400 1.00 97.44 102 THR A C 1
ATOM 839 O O . THR A 1 102 ? 3.970 -9.870 3.198 1.00 97.44 102 THR A O 1
ATOM 842 N N . ILE A 1 103 ? 2.425 -11.344 2.486 1.00 97.44 103 ILE A N 1
ATOM 843 C CA . ILE A 1 103 ? 1.414 -11.060 3.510 1.00 97.44 103 ILE A CA 1
ATOM 844 C C . ILE A 1 103 ? 1.325 -12.241 4.474 1.00 97.44 103 ILE A C 1
ATOM 846 O O . ILE A 1 103 ? 1.485 -13.393 4.064 1.00 97.44 103 ILE A O 1
ATOM 850 N N . ASP A 1 104 ? 1.045 -11.951 5.743 1.00 97.75 104 ASP A N 1
ATO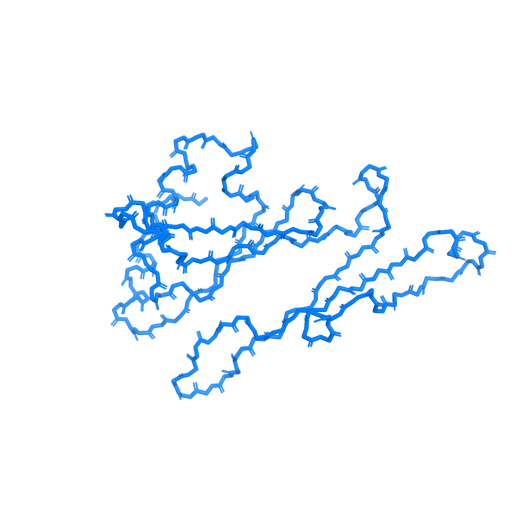M 851 C CA . ASP A 1 104 ? 0.687 -12.968 6.726 1.00 97.75 104 ASP A CA 1
ATOM 852 C C . ASP A 1 104 ? -0.484 -13.828 6.213 1.00 97.75 104 ASP A C 1
ATOM 854 O O . ASP A 1 104 ? -1.506 -13.314 5.754 1.00 97.75 104 ASP A O 1
ATOM 858 N N . GLY A 1 105 ? -0.288 -15.146 6.209 1.00 94.94 105 GLY A N 1
ATOM 859 C CA . GLY A 1 105 ? -1.045 -16.076 5.372 1.00 94.94 105 GLY A CA 1
ATOM 860 C C . GLY A 1 105 ? -2.515 -16.242 5.762 1.00 94.94 105 GLY A C 1
ATOM 861 O O . GLY A 1 105 ? -2.998 -15.698 6.747 1.00 94.94 105 GLY A O 1
ATOM 862 N N . ASN A 1 106 ? -3.252 -17.051 5.002 1.00 96.81 106 ASN A N 1
ATOM 863 C CA . ASN A 1 106 ? -4.661 -17.317 5.292 1.00 96.81 106 ASN A CA 1
ATOM 864 C C . ASN A 1 106 ? -4.823 -18.449 6.321 1.00 96.81 106 ASN A C 1
ATOM 866 O O . ASN A 1 106 ? -4.805 -19.629 5.966 1.00 96.81 106 ASN A O 1
ATOM 870 N N . TYR A 1 107 ? -4.984 -18.083 7.590 1.00 96.88 107 TYR A N 1
ATOM 871 C CA . TYR A 1 107 ? -5.280 -19.004 8.686 1.00 96.88 107 TYR A CA 1
ATOM 872 C C . TYR A 1 107 ? -6.080 -18.305 9.797 1.00 96.88 107 TYR A C 1
ATOM 874 O O . TYR A 1 107 ? -6.150 -17.076 9.866 1.00 96.88 107 TYR A O 1
ATOM 882 N N . THR A 1 108 ? -6.689 -19.088 10.691 1.00 96.56 108 THR A N 1
ATOM 883 C CA . THR A 1 108 ? -7.458 -18.559 11.827 1.00 96.56 108 THR A CA 1
ATOM 884 C C . THR A 1 108 ? -6.576 -17.708 12.740 1.00 96.56 108 THR A C 1
ATOM 886 O O . THR A 1 108 ? -5.628 -18.216 13.333 1.00 96.56 108 THR A O 1
ATOM 889 N N . GLY A 1 109 ? -6.919 -16.428 12.896 1.00 95.12 109 GLY A N 1
ATOM 890 C CA . GLY A 1 109 ? -6.140 -15.479 13.698 1.00 95.12 109 GLY A CA 1
ATOM 891 C C . GLY A 1 109 ? -4.985 -14.809 12.948 1.00 95.12 109 GLY A C 1
ATOM 892 O O . GLY A 1 109 ? -4.165 -14.160 13.593 1.00 95.12 109 GLY A O 1
ATOM 893 N N . SER A 1 110 ? -4.916 -14.947 11.618 1.00 97.62 110 SER A N 1
ATOM 894 C CA . SER A 1 110 ? -3.959 -14.206 10.792 1.00 97.62 110 SER A CA 1
ATOM 895 C C . SER A 1 110 ? -4.099 -12.697 10.986 1.00 97.62 110 SER A C 1
ATOM 897 O O . SER A 1 110 ? -5.201 -12.149 11.098 1.00 97.62 110 SER A O 1
ATOM 899 N N . THR A 1 111 ? -2.958 -12.017 11.020 1.00 97.12 111 THR A N 1
ATOM 900 C CA . THR A 1 111 ? -2.895 -10.558 11.112 1.00 97.12 111 THR A CA 1
ATOM 901 C C . THR A 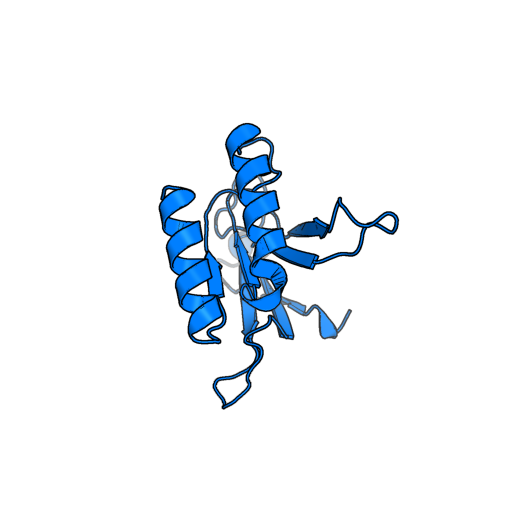1 111 ? -3.133 -9.895 9.759 1.00 97.12 111 THR A C 1
ATOM 903 O O . THR A 1 111 ? -3.482 -8.714 9.720 1.00 97.12 111 THR A O 1
ATOM 906 N N . PHE A 1 112 ? -2.937 -10.641 8.662 1.00 98.00 112 PHE A N 1
ATOM 907 C CA . PHE A 1 112 ? -2.903 -10.144 7.285 1.00 98.00 112 PHE A CA 1
ATOM 908 C C . PHE A 1 112 ? -1.999 -8.913 7.107 1.00 98.00 112 PHE A C 1
ATOM 910 O O . PHE A 1 112 ? -2.270 -8.052 6.270 1.00 98.00 112 PHE A O 1
ATOM 917 N N . THR A 1 113 ? -0.950 -8.778 7.915 1.00 97.12 113 THR A N 1
ATOM 918 C CA . THR A 1 113 ? 0.016 -7.677 7.799 1.00 97.12 113 THR A CA 1
ATOM 919 C C . THR A 1 113 ? 1.049 -7.974 6.714 1.00 97.12 113 THR A C 1
ATOM 921 O O . THR A 1 113 ? 1.237 -9.124 6.312 1.00 97.12 113 THR A O 1
ATOM 924 N N . VAL A 1 114 ? 1.720 -6.935 6.213 1.00 96.81 114 VAL A N 1
ATOM 925 C CA . VAL A 1 114 ? 2.876 -7.107 5.323 1.00 96.81 114 VAL A CA 1
ATOM 926 C C . VAL A 1 114 ? 4.038 -7.652 6.143 1.00 96.81 114 VAL A C 1
ATOM 928 O O . VAL A 1 114 ? 4.470 -7.018 7.104 1.00 96.81 114 VAL A O 1
ATOM 931 N N . ILE A 1 115 ? 4.548 -8.817 5.753 1.00 95.50 115 ILE A N 1
ATOM 932 C CA . ILE A 1 115 ? 5.653 -9.476 6.444 1.00 95.50 115 ILE A CA 1
ATOM 933 C C . ILE A 1 115 ? 6.984 -9.244 5.724 1.00 95.50 115 ILE A C 1
ATOM 935 O O . ILE A 1 115 ? 8.015 -9.175 6.393 1.00 95.50 115 ILE A O 1
ATOM 939 N N . ASP A 1 116 ? 6.970 -9.110 4.396 1.00 95.31 116 ASP A N 1
ATOM 940 C CA . ASP A 1 116 ? 8.153 -8.832 3.576 1.00 95.31 116 ASP A CA 1
ATOM 941 C C . ASP A 1 116 ? 7.787 -8.067 2.296 1.00 95.31 116 ASP A C 1
ATOM 943 O O . ASP A 1 116 ? 6.632 -8.096 1.860 1.00 95.31 116 ASP A O 1
ATOM 947 N N . GLU A 1 117 ? 8.774 -7.413 1.689 1.00 95.38 117 GLU A N 1
ATOM 948 C CA . GLU A 1 117 ? 8.652 -6.751 0.391 1.00 95.38 117 GLU A CA 1
ATOM 949 C C . GLU A 1 117 ? 9.909 -6.947 -0.466 1.00 95.38 117 GLU A C 1
ATOM 951 O O . GLU A 1 117 ? 11.042 -6.832 0.011 1.00 95.38 117 GLU A O 1
ATOM 956 N N . GLU A 1 118 ? 9.683 -7.211 -1.750 1.00 97.50 118 GLU A N 1
ATOM 957 C CA . GLU A 1 118 ? 10.713 -7.392 -2.769 1.00 97.50 118 GLU A CA 1
ATOM 958 C C . GLU A 1 118 ? 10.430 -6.458 -3.940 1.00 97.50 118 GLU A C 1
ATOM 960 O O . GLU A 1 118 ? 9.337 -6.494 -4.513 1.00 97.50 118 GLU A O 1
ATOM 965 N N . THR A 1 119 ? 11.411 -5.644 -4.320 1.00 97.88 119 THR A N 1
ATOM 966 C CA . THR A 1 119 ? 11.317 -4.788 -5.508 1.00 97.88 119 THR A CA 1
ATOM 967 C C . THR A 1 119 ? 12.147 -5.400 -6.627 1.00 97.88 119 THR A C 1
ATOM 969 O O . THR A 1 119 ? 13.304 -5.769 -6.436 1.00 97.88 119 THR A O 1
ATOM 972 N N . PHE A 1 120 ? 11.546 -5.520 -7.805 1.00 98.25 120 PHE A N 1
ATOM 973 C CA . PHE A 1 120 ? 12.191 -5.981 -9.026 1.00 98.25 120 PHE A CA 1
ATOM 974 C C . PHE A 1 120 ? 12.245 -4.836 -10.020 1.00 98.25 120 PHE A C 1
ATOM 976 O O . PHE A 1 120 ? 11.273 -4.098 -10.169 1.00 98.25 120 PHE A O 1
ATOM 983 N N . TRP A 1 121 ? 13.346 -4.739 -10.752 1.00 98.25 121 TRP A N 1
ATOM 984 C CA . TRP A 1 121 ? 13.582 -3.661 -11.704 1.00 98.25 121 TRP A CA 1
ATOM 985 C C . TRP A 1 121 ? 14.206 -4.183 -12.994 1.00 98.25 121 TRP A C 1
ATOM 987 O O . TRP A 1 121 ? 14.804 -5.263 -13.033 1.00 98.25 121 TRP A O 1
ATOM 997 N N . ALA A 1 122 ? 14.058 -3.405 -14.059 1.00 98.06 122 ALA A N 1
ATOM 998 C CA . ALA A 1 122 ? 14.573 -3.710 -15.383 1.00 98.06 122 ALA A CA 1
ATOM 999 C C . ALA A 1 122 ? 15.551 -2.612 -15.829 1.00 98.06 122 ALA A C 1
ATOM 1001 O O . ALA A 1 122 ? 15.148 -1.475 -16.060 1.00 98.06 122 ALA A O 1
ATOM 1002 N N . ASN A 1 123 ? 16.840 -2.940 -15.958 1.00 97.62 123 ASN A N 1
ATOM 1003 C CA . ASN A 1 123 ? 17.868 -1.967 -16.336 1.00 97.62 123 ASN A CA 1
ATOM 1004 C C . ASN A 1 123 ? 17.747 -1.583 -17.819 1.00 97.62 123 ASN A C 1
ATOM 1006 O O . ASN A 1 123 ? 18.181 -2.328 -18.700 1.00 97.62 123 ASN A O 1
ATOM 1010 N N . LEU A 1 124 ? 17.219 -0.391 -18.102 1.00 96.88 124 LEU A N 1
ATOM 1011 C CA . LEU A 1 124 ? 17.032 0.099 -19.471 1.00 96.88 124 LEU A CA 1
ATOM 1012 C C . LEU A 1 124 ? 18.341 0.196 -20.260 1.00 96.88 124 LEU A C 1
ATOM 1014 O O . LEU A 1 124 ? 18.331 -0.000 -21.471 1.00 96.88 124 LEU A O 1
ATOM 1018 N N . THR A 1 125 ? 19.470 0.460 -19.597 1.00 96.88 125 THR A N 1
ATOM 1019 C CA . THR A 1 125 ? 20.779 0.522 -20.269 1.00 96.88 125 THR A CA 1
ATOM 1020 C C . THR A 1 125 ? 21.155 -0.844 -20.837 1.00 96.88 125 THR A C 1
ATOM 1022 O O . THR A 1 125 ? 21.569 -0.947 -21.990 1.00 96.88 125 THR A O 1
ATOM 1025 N N . GLU A 1 126 ? 20.962 -1.905 -20.051 1.00 97.06 126 GLU A N 1
ATOM 1026 C CA . GLU A 1 126 ? 21.214 -3.282 -20.487 1.00 97.06 126 GLU A CA 1
ATOM 1027 C C . GLU A 1 126 ? 20.210 -3.730 -21.550 1.00 97.06 126 GLU A C 1
ATOM 1029 O O . GLU A 1 126 ? 20.602 -4.377 -22.521 1.00 97.06 126 GLU A O 1
ATOM 1034 N N . ILE A 1 127 ? 18.935 -3.366 -21.394 1.00 96.75 127 ILE A N 1
ATOM 1035 C CA . ILE A 1 127 ? 17.874 -3.719 -22.345 1.00 96.75 127 ILE A CA 1
ATOM 1036 C C . ILE A 1 127 ? 18.150 -3.083 -23.704 1.00 96.75 127 ILE A C 1
ATOM 1038 O O . ILE A 1 127 ? 18.160 -3.784 -24.709 1.00 96.75 127 ILE A O 1
ATOM 1042 N N . ASN A 1 128 ? 18.446 -1.783 -23.738 1.00 96.62 128 ASN A N 1
ATOM 1043 C CA . ASN A 1 128 ? 18.705 -1.062 -24.984 1.00 96.62 128 ASN A CA 1
ATOM 1044 C C . ASN A 1 128 ? 19.977 -1.549 -25.694 1.00 96.62 128 ASN A C 1
ATOM 1046 O O . ASN A 1 128 ? 20.067 -1.455 -26.915 1.00 96.62 128 ASN A O 1
ATOM 1050 N N . ALA A 1 129 ? 20.959 -2.064 -24.948 1.00 97.56 129 ALA A N 1
ATOM 1051 C CA . ALA A 1 129 ? 22.187 -2.613 -25.517 1.00 97.56 129 ALA A CA 1
ATOM 1052 C C . ALA A 1 129 ? 22.022 -4.040 -26.071 1.00 97.56 129 ALA A C 1
ATOM 1054 O O . ALA A 1 129 ? 22.722 -4.402 -27.014 1.00 97.56 129 ALA A O 1
ATOM 1055 N N . ASN A 1 130 ? 21.132 -4.850 -25.484 1.00 96.75 130 ASN A N 1
ATOM 1056 C CA . ASN A 1 130 ? 21.057 -6.293 -25.748 1.00 96.75 130 ASN A CA 1
ATOM 1057 C C . ASN A 1 130 ? 19.714 -6.778 -26.323 1.00 96.75 130 ASN A C 1
ATOM 1059 O O . ASN A 1 130 ? 19.589 -7.965 -26.612 1.00 96.75 130 ASN A O 1
ATOM 1063 N N . ASP A 1 131 ? 18.715 -5.900 -26.446 1.00 95.19 131 ASP A N 1
ATOM 1064 C CA . ASP A 1 131 ? 17.345 -6.205 -26.896 1.00 95.19 131 ASP A CA 1
ATOM 1065 C C . ASP A 1 131 ? 16.681 -7.358 -26.113 1.00 95.19 131 ASP A C 1
ATOM 1067 O O . ASP A 1 131 ? 15.979 -8.216 -26.649 1.00 95.19 131 ASP A O 1
ATOM 1071 N N . LYS A 1 132 ? 16.940 -7.411 -24.800 1.00 96.19 132 LYS A N 1
ATOM 1072 C CA . LYS A 1 132 ? 16.423 -8.449 -23.901 1.00 96.19 132 LYS A CA 1
ATOM 1073 C C . LYS A 1 132 ? 15.881 -7.829 -22.624 1.00 96.19 132 LYS A C 1
ATOM 1075 O O . LYS A 1 132 ? 16.644 -7.299 -21.823 1.00 96.19 132 LYS A O 1
ATOM 1080 N N . VAL A 1 133 ? 14.574 -7.965 -22.405 1.00 95.75 133 VAL A N 1
ATOM 108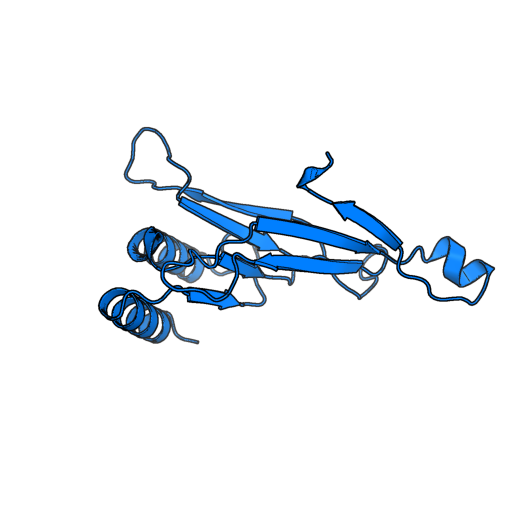1 C CA . VAL A 1 133 ? 13.914 -7.543 -21.164 1.00 95.75 133 VAL A CA 1
ATOM 1082 C C . VAL A 1 133 ? 14.105 -8.602 -20.084 1.00 95.75 13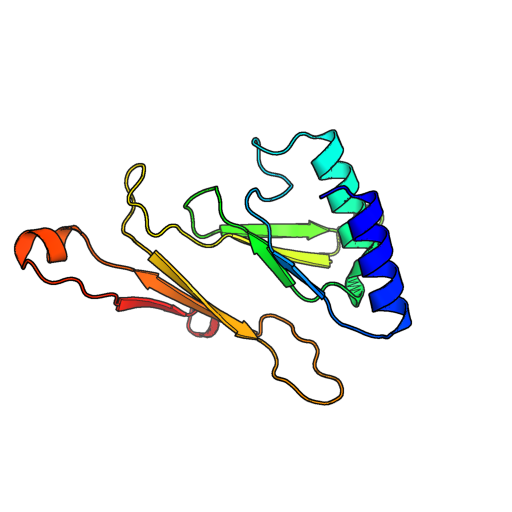3 VAL A C 1
ATOM 1084 O O . VAL A 1 133 ? 13.730 -9.761 -20.260 1.00 95.75 133 VAL A O 1
ATOM 1087 N N . GLU A 1 134 ? 14.669 -8.196 -18.951 1.00 96.38 134 GLU A N 1
ATOM 1088 C CA . GLU A 1 134 ? 14.851 -9.042 -17.776 1.00 96.38 134 GLU A CA 1
ATOM 1089 C C . GLU A 1 134 ? 14.635 -8.208 -16.512 1.00 96.38 134 GLU A C 1
ATOM 1091 O O . GLU A 1 134 ? 15.291 -7.183 -16.326 1.00 96.38 134 GLU A O 1
ATOM 1096 N N . PHE A 1 135 ? 13.714 -8.651 -15.654 1.00 97.88 135 PHE A N 1
ATOM 1097 C CA . PHE A 1 135 ? 13.528 -8.080 -14.324 1.00 97.88 135 PHE A CA 1
ATOM 1098 C C . PHE A 1 135 ? 14.387 -8.844 -13.326 1.00 97.88 135 PHE A C 1
ATOM 1100 O O . PHE A 1 135 ? 14.295 -10.069 -13.224 1.00 97.88 135 PHE A O 1
ATOM 1107 N N . LYS A 1 136 ? 15.220 -8.116 -12.589 1.00 97.44 136 LYS A N 1
ATOM 1108 C CA . LYS A 1 136 ? 16.108 -8.658 -11.559 1.00 97.44 136 LYS A CA 1
ATOM 1109 C C . LYS A 1 136 ? 15.658 -8.132 -10.203 1.00 97.44 136 LYS A C 1
ATOM 1111 O O . LYS A 1 136 ? 15.107 -7.035 -10.121 1.00 97.44 136 LYS A O 1
ATOM 1116 N N . LEU A 1 137 ? 15.885 -8.913 -9.150 1.00 97.12 137 LEU A N 1
ATOM 1117 C CA . LEU A 1 137 ? 15.664 -8.449 -7.783 1.00 97.12 137 LEU A CA 1
ATOM 1118 C C . LEU A 1 137 ? 16.570 -7.235 -7.530 1.00 97.12 137 LEU A C 1
ATOM 1120 O O . LEU A 1 137 ? 17.784 -7.329 -7.707 1.00 97.12 137 LEU A O 1
ATOM 1124 N N . GLU A 1 138 ? 15.976 -6.105 -7.158 1.00 95.94 138 GLU A N 1
ATOM 1125 C CA . GLU A 1 138 ? 16.703 -4.913 -6.724 1.00 95.94 138 GLU A CA 1
ATOM 1126 C C . GLU A 1 138 ? 17.132 -5.074 -5.269 1.00 95.94 138 GLU A C 1
ATOM 1128 O O . GLU A 1 138 ? 18.317 -5.005 -4.949 1.00 95.94 138 GLU A O 1
ATOM 1133 N N . TYR A 1 139 ? 16.158 -5.342 -4.397 1.00 95.38 139 TYR A N 1
ATOM 1134 C CA . TYR A 1 139 ? 16.376 -5.580 -2.979 1.00 95.38 139 TYR A CA 1
ATOM 1135 C C . TYR A 1 139 ? 15.207 -6.352 -2.350 1.00 95.38 139 TYR A C 1
ATOM 1137 O O . TYR A 1 139 ? 14.090 -6.375 -2.872 1.00 95.38 139 TYR A O 1
ATOM 1145 N N . ASN A 1 140 ? 15.486 -6.950 -1.191 1.00 91.62 140 ASN A N 1
ATOM 1146 C CA . ASN A 1 140 ? 14.506 -7.511 -0.263 1.00 91.62 140 ASN A CA 1
ATOM 1147 C C . ASN A 1 140 ? 14.691 -6.812 1.095 1.00 91.62 140 ASN A C 1
ATOM 1149 O O . ASN A 1 140 ? 15.815 -6.734 1.599 1.00 91.62 140 ASN A O 1
ATOM 1153 N N . LYS A 1 141 ? 13.606 -6.304 1.692 1.00 79.75 141 LYS A N 1
ATOM 1154 C CA . LYS A 1 141 ? 13.658 -5.512 2.935 1.00 79.75 141 LYS A CA 1
ATOM 1155 C C . LYS A 1 141 ? 14.289 -6.253 4.117 1.00 79.75 141 LYS A C 1
ATOM 1157 O O . LYS A 1 141 ? 14.944 -5.622 4.938 1.00 79.75 141 LYS A O 1
ATOM 1162 N N . ARG A 1 142 ? 14.084 -7.565 4.246 1.00 73.94 142 ARG A N 1
ATOM 1163 C CA . ARG A 1 142 ? 14.575 -8.357 5.390 1.00 73.94 142 ARG A CA 1
ATOM 1164 C C . ARG A 1 142 ? 16.065 -8.683 5.342 1.00 73.94 142 ARG A C 1
ATOM 1166 O O . ARG A 1 142 ? 16.595 -9.169 6.338 1.00 73.94 142 ARG A O 1
ATOM 1173 N N . VAL A 1 143 ? 16.714 -8.486 4.197 1.00 65.69 143 VAL A N 1
ATOM 1174 C CA . VAL A 1 143 ? 18.117 -8.875 3.963 1.00 65.69 143 VAL A CA 1
ATOM 1175 C C . VAL A 1 143 ? 19.056 -7.655 3.967 1.00 65.69 143 VAL A C 1
ATOM 1177 O O . VAL A 1 143 ? 20.261 -7.807 3.769 1.00 65.69 143 VAL A O 1
ATOM 1180 N N . LEU A 1 144 ? 18.518 -6.458 4.223 1.00 51.16 144 LEU A N 1
ATOM 1181 C CA . LEU A 1 144 ? 19.266 -5.208 4.390 1.00 51.16 144 LEU A CA 1
ATOM 1182 C C . LEU A 1 144 ? 19.615 -4.925 5.857 1.00 51.16 144 LEU A C 1
ATOM 1184 O O . LEU A 1 144 ? 18.776 -5.212 6.741 1.00 51.16 144 LEU A O 1
#

Mean predicted aligned error: 3.93 Å

Foldseek 3Di:
DDVVVVLVVLVVQVVVVAADEAEDEDDQVDPPDDVVVSVSVLVSCQVSLQRYQAYEYENVLDFDKDWRFDPVDPVGHTRYIHTYFHACDCPPHRFGKGKDFDFQDDDVPTSRHGPKMWMWTWDPVCCVVPVDTDIDTPDIPVVD

InterPro domains:
  IPR029052 Metallo-dependent phosphatase-like [G3DSA:3.60.21.10] (1-106)
  IPR029052 Metallo-dependent phosphatase-like [SSF56300] (3-125)

pLDDT: mean 94.41, std 7.2, range [51.16, 98.75]

Organism: NCBI:txid310955

Solvent-accessible surface area (backbone atoms only — not comparable to full-atom values): 8357 Å² total; per-residue (Å²): 135,58,70,69,57,53,52,50,53,53,51,55,31,48,76,72,70,42,72,38,75,48,78,52,52,74,45,72,83,39,95,88,37,58,64,72,60,28,55,54,50,53,55,50,50,62,75,38,46,90,27,49,36,39,34,42,26,32,80,76,49,43,78,50,71,49,78,41,56,39,83,89,43,96,79,54,46,78,64,47,61,35,41,23,39,38,29,63,58,41,71,90,86,47,58,29,25,48,68,49,75,42,57,42,61,99,56,95,86,51,65,50,27,75,74,44,45,36,37,30,33,29,60,58,71,60,22,75,73,65,79,50,90,59,76,43,80,72,52,47,65,88,81,108

Nearest PDB structures (foldseek):
  5jg8-assembly1_A  TM=9.631E-01  e=4.056E-17  Homo sapiens
  5fi9-assembly1_A  TM=9.710E-01  e=2.676E-16  Mus musculus
  5hqn-assembly2_B  TM=9.619E-01  e=4.503E-16  Mus musculus
  5fic-assembly4_D  TM=9.595E-01  e=1.550E-15  Mus musculus
  8w6p-assembly1_B  TM=8.775E-01  e=1.011E-11  Mus musculus

Sequence (144 aa):
MTLDWLAKELYDSEKKGEKVHIISHIPSGSSYCIKAFSDNYYQLVNRFENTISAQFFGHTHVDEFYIYFDDKNPVHRPTHTAFVAPSLTTYSEANPAYKIYTIDGNYTGSTFTVIDEETFWANLTEINANDKVEFKLEYNKRVL